Protein AF-A0A3C0W076-F1 (afdb_monomer_lite)

Structure (mmCIF, N/CA/C/O backbone):
data_AF-A0A3C0W076-F1
#
_entry.id   AF-A0A3C0W076-F1
#
loop_
_atom_site.group_PDB
_atom_site.id
_atom_site.type_symbol
_atom_site.label_atom_id
_atom_site.label_alt_id
_atom_site.label_comp_id
_atom_site.label_asym_id
_atom_site.label_entity_id
_atom_site.label_seq_id
_atom_site.pdbx_PDB_ins_code
_atom_site.Cartn_x
_atom_site.Cartn_y
_atom_site.Cartn_z
_atom_site.occupancy
_atom_site.B_iso_or_equiv
_atom_site.auth_seq_id
_atom_site.auth_comp_id
_atom_site.auth_asym_id
_atom_site.auth_atom_id
_atom_site.pdbx_PDB_model_num
ATOM 1 N N . LYS A 1 1 ? -11.506 7.302 -5.911 1.00 42.59 1 LYS A N 1
ATOM 2 C CA . LYS A 1 1 ? -10.883 6.249 -6.744 1.00 42.59 1 LYS A CA 1
ATOM 3 C C . LYS A 1 1 ? -9.960 5.429 -5.851 1.00 42.59 1 LYS A C 1
ATOM 5 O O . LYS A 1 1 ? -9.121 6.029 -5.190 1.00 42.59 1 LYS A O 1
ATOM 10 N N . ILE A 1 2 ? -10.190 4.119 -5.752 1.00 43.97 2 ILE A N 1
ATOM 11 C CA . ILE A 1 2 ? -9.275 3.181 -5.089 1.00 43.97 2 ILE A CA 1
ATOM 12 C C . ILE A 1 2 ? -8.287 2.743 -6.167 1.00 43.97 2 ILE A C 1
ATOM 14 O O . ILE A 1 2 ? -8.702 2.217 -7.197 1.00 43.97 2 ILE A O 1
ATOM 18 N N . HIS A 1 3 ? -7.014 3.062 -5.969 1.00 50.41 3 HIS A N 1
ATOM 19 C CA . HIS A 1 3 ? -5.935 2.705 -6.879 1.00 50.41 3 HIS A CA 1
ATOM 20 C C . HIS A 1 3 ? -5.176 1.548 -6.231 1.00 50.41 3 HIS A C 1
ATOM 22 O O . HIS A 1 3 ? -4.347 1.744 -5.346 1.00 50.41 3 HIS A O 1
ATOM 28 N N . TYR A 1 4 ? -5.559 0.330 -6.615 1.00 69.56 4 TYR A N 1
ATOM 29 C CA . TYR A 1 4 ? -4.767 -0.865 -6.347 1.00 69.56 4 TYR A CA 1
ATOM 30 C C . TYR A 1 4 ? -3.362 -0.688 -6.951 1.00 69.56 4 TYR A C 1
ATOM 32 O O . TYR A 1 4 ? -3.256 -0.132 -8.042 1.00 69.56 4 TYR A O 1
ATOM 40 N N . LEU A 1 5 ? -2.338 -1.106 -6.192 1.00 66.81 5 LEU A N 1
ATOM 41 C CA . LEU A 1 5 ? -0.901 -0.836 -6.367 1.00 66.81 5 LEU A CA 1
ATOM 42 C C . LEU A 1 5 ? -0.583 0.564 -6.932 1.00 66.81 5 LEU A C 1
ATOM 44 O O . LEU A 1 5 ? -0.568 0.783 -8.138 1.00 66.81 5 LEU A O 1
ATOM 48 N N . GLU A 1 6 ? -0.313 1.521 -6.046 1.00 75.12 6 GLU A N 1
ATOM 49 C CA . GLU A 1 6 ? -0.122 2.928 -6.423 1.00 75.12 6 GLU A CA 1
ATOM 50 C C . GLU A 1 6 ? 1.291 3.225 -6.939 1.00 75.12 6 GLU A C 1
ATOM 52 O O . GLU A 1 6 ? 1.461 4.132 -7.754 1.00 75.12 6 GLU A O 1
ATOM 57 N N . ALA A 1 7 ? 2.308 2.492 -6.477 1.00 90.50 7 ALA A N 1
ATOM 58 C CA . ALA A 1 7 ? 3.693 2.815 -6.797 1.00 90.50 7 ALA A CA 1
ATOM 59 C C . ALA A 1 7 ? 4.622 1.599 -6.794 1.00 90.50 7 ALA A C 1
ATOM 61 O O . ALA A 1 7 ? 4.492 0.708 -5.957 1.00 90.50 7 ALA A O 1
ATOM 62 N N . TYR A 1 8 ? 5.609 1.641 -7.689 1.00 95.06 8 TYR A N 1
ATOM 63 C CA . TYR A 1 8 ? 6.866 0.905 -7.583 1.00 95.06 8 TYR A CA 1
ATOM 64 C C . TYR A 1 8 ? 7.919 1.864 -7.041 1.00 95.06 8 TYR A C 1
ATOM 66 O O . TYR A 1 8 ? 7.970 3.018 -7.470 1.00 95.06 8 TYR A O 1
ATOM 74 N N . CYS A 1 9 ? 8.744 1.407 -6.111 1.00 96.25 9 CYS A N 1
ATOM 75 C CA . CYS A 1 9 ? 9.583 2.271 -5.300 1.00 96.25 9 CYS A CA 1
ATOM 76 C C . CYS A 1 9 ? 11.039 1.809 -5.294 1.00 96.25 9 CYS A C 1
ATOM 78 O O . CYS A 1 9 ? 11.325 0.612 -5.261 1.00 96.25 9 CYS A O 1
ATOM 80 N N . ARG A 1 10 ? 11.963 2.769 -5.286 1.00 96.69 10 ARG A N 1
ATOM 81 C CA . ARG A 1 10 ? 13.405 2.536 -5.191 1.00 96.69 10 ARG A CA 1
ATOM 82 C C . ARG A 1 10 ? 13.835 2.175 -3.772 1.00 96.69 10 ARG A C 1
ATOM 84 O O . ARG A 1 10 ? 13.125 2.426 -2.794 1.00 96.69 10 ARG A O 1
ATOM 91 N N . ALA A 1 11 ? 15.037 1.627 -3.654 1.00 96.38 11 ALA A N 1
ATOM 92 C CA . ALA A 1 11 ? 15.708 1.503 -2.366 1.00 96.38 11 ALA A CA 1
ATOM 93 C C . ALA A 1 11 ? 16.067 2.885 -1.774 1.00 96.38 11 ALA A C 1
ATOM 95 O O . ALA A 1 11 ? 16.103 3.902 -2.478 1.00 96.38 11 ALA A O 1
ATOM 96 N N . ASN A 1 12 ? 16.358 2.902 -0.476 1.00 96.12 12 ASN A N 1
ATOM 97 C CA . ASN A 1 12 ? 16.659 4.064 0.353 1.00 96.12 12 ASN A CA 1
ATOM 98 C C . ASN A 1 12 ? 15.571 5.143 0.286 1.00 96.12 12 ASN A C 1
ATOM 100 O O . ASN A 1 12 ? 15.860 6.334 0.243 1.00 96.12 12 ASN A O 1
ATOM 104 N N . SER A 1 13 ? 14.306 4.727 0.255 1.00 96.12 13 SER A N 1
ATOM 105 C CA . SER A 1 13 ? 13.171 5.627 0.058 1.00 96.12 13 SER A CA 1
ATOM 106 C C . SER A 1 13 ? 12.796 6.470 1.281 1.00 96.12 13 SER A C 1
ATOM 108 O O . SER A 1 13 ? 12.292 7.578 1.098 1.00 96.12 13 SER A O 1
ATOM 110 N N . GLN A 1 14 ? 13.081 6.014 2.504 1.00 96.38 14 GLN A N 1
ATOM 111 C CA . GLN A 1 14 ? 12.481 6.541 3.740 1.00 96.38 14 GLN A CA 1
ATOM 112 C C . GLN A 1 14 ? 12.739 8.030 4.023 1.00 96.38 14 GLN A C 1
ATOM 114 O O . GLN A 1 14 ? 11.946 8.700 4.684 1.00 96.38 14 GLN A O 1
ATOM 119 N N . THR A 1 15 ? 13.847 8.578 3.541 1.00 95.75 15 THR A N 1
ATOM 120 C CA . THR A 1 15 ? 14.218 9.988 3.761 1.00 95.75 15 THR A CA 1
ATOM 121 C C . THR A 1 15 ? 14.243 10.798 2.468 1.00 95.75 15 THR A C 1
ATOM 123 O O . THR A 1 15 ? 14.567 11.989 2.469 1.00 95.75 15 THR A O 1
ATOM 126 N N . THR A 1 16 ? 13.873 10.171 1.353 1.00 96.31 16 THR A N 1
ATOM 127 C CA . THR A 1 16 ? 13.985 10.754 0.016 1.00 96.31 16 THR A CA 1
ATOM 128 C C . THR A 1 16 ? 12.677 11.362 -0.462 1.00 96.31 16 THR A C 1
ATOM 130 O O . THR A 1 16 ? 11.607 11.168 0.114 1.00 96.31 16 THR A O 1
ATOM 133 N N . ASP A 1 17 ? 12.777 12.168 -1.514 1.00 97.19 17 ASP A N 1
ATOM 134 C CA . ASP A 1 17 ? 11.614 12.782 -2.130 1.00 97.19 17 ASP A CA 1
ATOM 135 C C . ASP A 1 17 ? 10.769 11.762 -2.888 1.00 97.19 17 ASP A C 1
ATOM 137 O O . ASP A 1 17 ? 11.285 11.044 -3.748 1.00 97.19 17 ASP A O 1
ATOM 141 N N . TRP A 1 18 ? 9.463 11.768 -2.609 1.00 93.75 18 TRP A N 1
ATOM 142 C CA . TRP A 1 18 ? 8.515 10.826 -3.186 1.00 93.75 18 TRP A CA 1
ATOM 143 C C . TRP A 1 18 ? 8.532 10.865 -4.715 1.00 93.75 18 TRP A C 1
ATOM 145 O O . TRP A 1 18 ? 8.672 9.834 -5.367 1.00 93.75 18 TRP A O 1
ATOM 155 N N . SER A 1 19 ? 8.434 12.064 -5.288 1.00 92.38 19 SER A N 1
ATOM 156 C CA . SER A 1 19 ? 8.276 12.249 -6.731 1.00 92.38 19 SER A CA 1
ATOM 157 C C . SER A 1 19 ? 9.608 12.314 -7.469 1.00 92.38 19 SER A C 1
ATOM 159 O O . SER A 1 19 ? 9.664 11.946 -8.639 1.00 92.38 19 SER A O 1
ATOM 161 N N . LYS A 1 20 ? 10.675 12.805 -6.823 1.00 94.38 20 LYS A N 1
ATOM 162 C CA . LYS A 1 20 ? 11.991 12.948 -7.469 1.00 94.38 20 LYS A CA 1
ATOM 163 C C . LYS A 1 20 ? 12.849 11.684 -7.387 1.00 94.38 20 LYS A C 1
ATOM 165 O O . LYS A 1 20 ? 13.663 11.481 -8.279 1.00 94.38 20 LYS A O 1
ATOM 170 N N . HIS A 1 21 ? 12.700 10.865 -6.340 1.00 94.62 21 HIS A N 1
ATOM 171 C CA . HIS A 1 21 ? 13.530 9.668 -6.128 1.00 94.62 21 HIS A CA 1
ATOM 172 C C . HIS A 1 21 ? 12.718 8.404 -5.861 1.00 94.62 21 HIS A C 1
ATOM 174 O O . HIS A 1 21 ? 12.952 7.399 -6.525 1.00 94.62 21 HIS A O 1
ATOM 180 N N . THR A 1 22 ? 11.789 8.417 -4.901 1.00 95.50 22 THR A N 1
ATOM 181 C CA . THR A 1 22 ? 11.154 7.185 -4.406 1.00 95.50 22 THR A CA 1
ATOM 182 C C . THR A 1 22 ? 10.449 6.418 -5.515 1.00 95.50 22 THR A C 1
ATOM 184 O O . THR A 1 22 ? 10.729 5.238 -5.688 1.00 95.50 22 THR A O 1
ATOM 187 N N . VAL A 1 23 ? 9.564 7.056 -6.285 1.00 95.25 23 VAL A N 1
ATOM 188 C CA . VAL A 1 23 ? 8.722 6.328 -7.244 1.00 95.25 23 VAL A CA 1
ATOM 189 C C . VAL A 1 23 ? 9.399 6.098 -8.593 1.00 95.25 23 VAL A C 1
ATOM 191 O O . VAL A 1 23 ? 10.017 6.988 -9.184 1.00 95.25 23 VAL A O 1
ATOM 194 N N . VAL A 1 24 ? 9.225 4.893 -9.125 1.00 95.31 24 VAL A N 1
ATOM 195 C CA . VAL A 1 24 ? 9.508 4.547 -10.516 1.00 95.31 24 VAL A CA 1
ATOM 196 C C . VAL A 1 24 ? 8.204 4.675 -11.303 1.00 95.31 24 VAL A C 1
ATOM 198 O O . VAL A 1 24 ? 7.153 4.171 -10.894 1.00 95.31 24 VAL A O 1
ATOM 201 N N . GLY A 1 25 ? 8.257 5.385 -12.432 1.00 94.25 25 GLY A N 1
ATOM 202 C CA . GLY A 1 25 ? 7.103 5.518 -13.318 1.00 94.25 25 GLY A CA 1
ATOM 203 C C . GLY A 1 25 ? 6.624 4.155 -13.817 1.00 94.25 25 GLY A C 1
ATOM 204 O O . GLY A 1 25 ? 7.401 3.206 -13.893 1.00 94.25 25 GLY A O 1
ATOM 205 N N . HIS A 1 26 ? 5.341 4.046 -14.141 1.00 94.88 26 HIS A N 1
ATOM 206 C CA . HIS A 1 26 ? 4.773 2.830 -14.708 1.00 94.88 26 HIS A CA 1
ATOM 207 C C . HIS A 1 26 ? 3.499 3.138 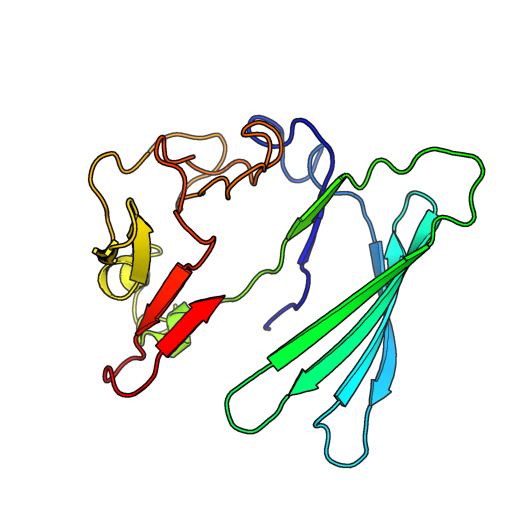-15.499 1.00 94.88 26 HIS A C 1
ATOM 209 O O . HIS A 1 26 ? 2.894 4.203 -15.351 1.00 94.88 26 HIS A O 1
ATOM 215 N N . LYS A 1 27 ? 3.089 2.201 -16.353 1.00 94.75 27 LYS A N 1
ATOM 216 C CA . LYS A 1 27 ? 1.828 2.252 -17.096 1.00 94.75 27 LYS A CA 1
ATOM 217 C C . LYS A 1 27 ? 1.094 0.930 -16.948 1.00 94.75 27 LYS A C 1
ATOM 219 O O . LYS A 1 27 ? 1.594 -0.104 -17.382 1.00 94.75 27 LYS A O 1
ATOM 224 N N . THR A 1 28 ? -0.114 0.991 -16.400 1.00 93.50 28 THR A N 1
ATOM 225 C CA . THR A 1 28 ? -0.990 -0.172 -16.219 1.00 93.50 28 THR A CA 1
ATOM 226 C C . THR A 1 28 ? -2.125 -0.138 -17.231 1.00 93.50 28 THR A C 1
ATOM 228 O O . THR A 1 28 ? -2.758 0.900 -17.428 1.00 93.50 28 THR A O 1
ATOM 231 N N . ARG A 1 29 ? -2.420 -1.284 -17.848 1.00 94.69 29 ARG A N 1
ATOM 232 C CA . ARG A 1 29 ? -3.595 -1.482 -18.705 1.00 94.69 29 ARG A CA 1
ATOM 233 C C . ARG A 1 29 ? -4.421 -2.671 -18.227 1.00 94.69 29 ARG A C 1
ATOM 235 O O . ARG A 1 29 ? -3.877 -3.660 -17.740 1.00 94.69 29 ARG A O 1
ATOM 242 N N . LEU A 1 30 ? -5.734 -2.584 -18.415 1.00 95.62 30 LEU A N 1
ATOM 243 C CA . LEU A 1 30 ? -6.629 -3.726 -18.258 1.00 95.62 30 LEU A CA 1
ATOM 244 C C . LEU A 1 30 ? -6.365 -4.724 -19.394 1.00 95.62 30 LEU A C 1
ATOM 246 O O . LEU A 1 30 ? -6.334 -4.337 -20.561 1.00 95.62 30 LEU A O 1
ATOM 250 N N . VAL A 1 31 ? -6.156 -5.993 -19.048 1.00 97.88 31 VAL A N 1
ATOM 251 C CA . VAL A 1 31 ? -6.040 -7.103 -20.007 1.00 97.88 31 VAL A CA 1
ATOM 252 C C . VAL A 1 31 ? -7.406 -7.739 -20.205 1.00 97.88 31 VAL A C 1
ATOM 254 O O . VAL A 1 31 ? -7.878 -7.865 -21.329 1.00 97.88 31 VAL A O 1
ATOM 257 N N . SER A 1 32 ? -8.059 -8.112 -19.106 1.00 98.00 32 SER A N 1
ATOM 258 C CA . SER A 1 32 ? -9.388 -8.712 -19.136 1.00 98.00 32 SER A CA 1
ATOM 259 C C . SER A 1 32 ? -10.121 -8.500 -17.820 1.00 98.00 32 SER A C 1
ATOM 261 O O . SER A 1 32 ? -9.508 -8.343 -16.762 1.00 98.00 32 SER A O 1
ATOM 263 N N . ARG A 1 33 ? -11.445 -8.585 -17.888 1.00 97.62 33 ARG A N 1
ATOM 264 C CA . ARG A 1 33 ? -12.345 -8.659 -16.741 1.00 97.62 33 ARG A CA 1
ATOM 265 C C . AR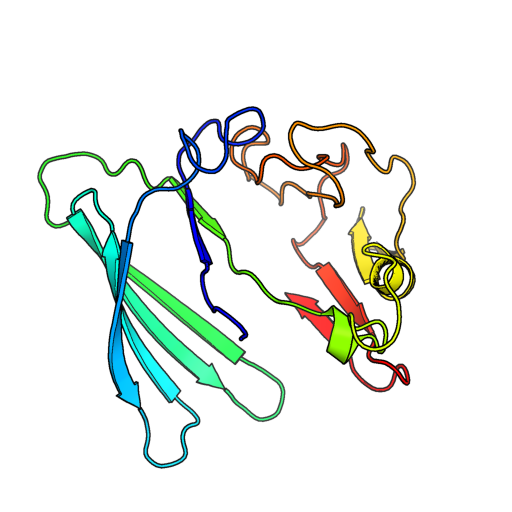G A 1 33 ? -13.275 -9.854 -16.947 1.00 97.62 33 ARG A C 1
ATOM 267 O O . ARG A 1 33 ? -13.755 -10.070 -18.055 1.00 97.62 33 ARG A O 1
ATOM 274 N N . SER A 1 34 ? -13.486 -10.627 -15.891 1.00 97.50 34 SER A N 1
ATOM 275 C CA . SER A 1 34 ? -14.486 -11.706 -15.847 1.00 97.50 34 SER A CA 1
ATOM 276 C C . SER A 1 34 ? -15.910 -11.161 -16.021 1.00 97.50 34 SER A C 1
ATOM 278 O O . SER A 1 34 ? -16.181 -10.009 -15.685 1.00 97.50 34 SER A O 1
ATOM 280 N N . ALA A 1 35 ? -16.828 -11.972 -16.553 1.00 97.31 35 ALA A N 1
ATOM 281 C CA . ALA A 1 35 ? -18.192 -11.528 -16.857 1.00 97.31 35 ALA A CA 1
ATOM 282 C C . ALA A 1 35 ? -18.978 -11.083 -15.607 1.00 97.31 35 ALA A C 1
ATOM 284 O O . ALA A 1 35 ? -19.704 -10.094 -15.654 1.00 97.31 35 ALA A O 1
ATOM 285 N N . ASP A 1 36 ? -18.785 -11.776 -14.485 1.00 96.19 36 ASP A N 1
ATOM 286 C CA . ASP A 1 36 ? -19.340 -11.436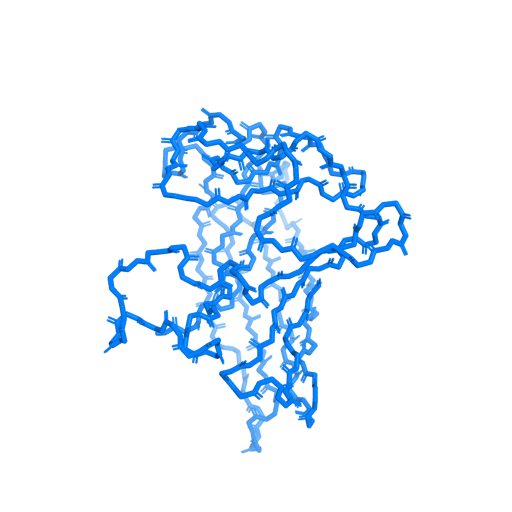 -13.167 1.00 96.19 36 ASP A CA 1
ATOM 287 C C . ASP A 1 36 ? -18.583 -10.280 -12.479 1.00 96.19 36 ASP A C 1
ATOM 289 O O . ASP A 1 36 ? -19.060 -9.690 -11.514 1.00 96.19 36 ASP A O 1
ATOM 293 N N . GLY A 1 37 ? -17.406 -9.916 -12.996 1.00 93.69 37 GLY A N 1
ATOM 294 C CA . GLY A 1 37 ? -16.544 -8.875 -12.459 1.00 93.69 37 GLY A CA 1
ATOM 295 C C . GLY A 1 37 ? -15.764 -9.264 -11.206 1.00 93.69 37 GLY A C 1
ATOM 296 O O . GLY A 1 37 ? -15.134 -8.374 -10.637 1.00 93.69 37 GLY A O 1
ATOM 297 N N . SER A 1 38 ? -15.767 -10.538 -10.805 1.00 96.00 38 SER A N 1
ATOM 298 C CA . SER A 1 38 ? -15.038 -11.028 -9.624 1.00 96.00 38 SER A CA 1
ATOM 299 C C . SER A 1 38 ? -13.520 -10.993 -9.818 1.00 96.00 38 SER A C 1
ATOM 301 O O . SER A 1 38 ? -12.768 -10.804 -8.870 1.00 96.00 38 SER A O 1
ATOM 303 N N . GLN A 1 39 ? -13.055 -11.109 -11.061 1.00 97.56 39 GLN A N 1
ATOM 304 C CA . GLN A 1 39 ? -11.639 -11.100 -11.424 1.00 97.56 39 GLN A CA 1
ATOM 305 C C . GLN A 1 39 ? -11.259 -9.999 -12.422 1.00 97.56 39 GLN A C 1
ATOM 307 O O . GLN A 1 39 ? -11.925 -9.816 -13.452 1.00 97.56 39 GLN A O 1
ATOM 312 N N . LEU A 1 40 ? -10.115 -9.354 -12.163 1.00 95.75 40 LEU A N 1
ATOM 313 C CA . LEU A 1 40 ? -9.402 -8.458 -13.075 1.00 95.75 40 LEU A CA 1
ATOM 314 C C . LEU A 1 40 ? -8.004 -9.002 -13.384 1.00 95.75 40 LEU A C 1
ATOM 316 O O . LEU A 1 40 ? -7.281 -9.423 -12.483 1.00 95.75 40 LEU A O 1
ATOM 320 N N . LYS A 1 41 ? -7.605 -8.920 -14.657 1.00 97.31 41 LYS A N 1
ATOM 321 C CA . LYS A 1 41 ? -6.216 -9.118 -15.085 1.00 97.31 41 LYS A CA 1
ATOM 322 C C . LYS A 1 41 ? -5.651 -7.805 -15.595 1.00 97.31 41 LYS A C 1
ATOM 324 O O . LYS A 1 41 ? -6.240 -7.200 -16.494 1.00 97.31 41 LYS A O 1
ATOM 329 N N . LEU A 1 42 ? -4.533 -7.363 -15.031 1.00 95.62 42 LEU A N 1
ATOM 330 C CA . LEU A 1 42 ? -3.853 -6.131 -15.427 1.00 95.62 42 LEU A CA 1
ATOM 331 C C . LEU A 1 42 ? -2.429 -6.449 -15.863 1.00 95.62 42 LEU A C 1
ATOM 333 O O . LEU A 1 42 ? -1.769 -7.263 -15.232 1.00 95.62 42 LEU A O 1
ATOM 337 N N . HIS A 1 43 ? -1.950 -5.733 -16.873 1.00 96.81 43 HIS A N 1
ATOM 338 C CA . HIS A 1 43 ? -0.552 -5.762 -17.283 1.00 96.81 43 HIS A CA 1
ATOM 339 C C . HIS A 1 43 ? 0.053 -4.385 -17.043 1.00 96.81 43 HIS A C 1
ATOM 341 O O . HIS A 1 43 ? -0.482 -3.370 -17.508 1.00 96.81 43 HIS A O 1
ATOM 347 N N . CYS A 1 44 ? 1.167 -4.354 -16.328 1.00 95.88 44 CYS A N 1
ATOM 348 C CA . CYS A 1 44 ? 1.888 -3.148 -15.976 1.00 95.88 44 CYS A CA 1
ATOM 349 C C . CYS A 1 44 ? 3.300 -3.172 -16.560 1.00 95.88 44 CYS A C 1
ATOM 351 O O . CYS A 1 44 ? 3.984 -4.189 -16.508 1.00 95.88 44 CYS A O 1
ATOM 353 N N . VAL A 1 45 ? 3.734 -2.041 -17.113 1.00 96.75 45 VAL A N 1
ATOM 354 C CA . VAL A 1 45 ? 5.113 -1.823 -17.560 1.00 96.75 45 VAL A CA 1
ATOM 355 C C . VAL A 1 45 ? 5.724 -0.733 -16.694 1.00 96.75 45 VAL A C 1
ATOM 357 O O . VAL A 1 45 ? 5.265 0.412 -16.729 1.00 96.75 45 VAL A O 1
ATOM 360 N N . VAL A 1 46 ? 6.743 -1.086 -15.920 1.00 96.44 46 VAL A N 1
ATOM 361 C CA . VAL A 1 46 ? 7.563 -0.158 -15.140 1.00 96.44 46 VAL A CA 1
ATOM 362 C C . VAL A 1 46 ? 8.524 0.557 -16.092 1.00 96.44 46 VAL A C 1
ATOM 364 O O . VAL A 1 46 ? 8.995 -0.020 -17.070 1.00 96.44 46 VAL A O 1
ATOM 367 N N . SER A 1 47 ? 8.811 1.833 -15.839 1.00 96.25 47 SER A N 1
ATOM 368 C CA . SER A 1 47 ? 9.636 2.677 -16.714 1.00 96.25 47 SER A CA 1
ATOM 369 C C . SER A 1 47 ? 11.067 2.164 -16.907 1.00 96.25 47 SER A C 1
ATOM 371 O O . SER A 1 47 ? 11.726 2.585 -17.853 1.00 96.25 47 SER A O 1
ATOM 373 N N . ASP A 1 48 ? 11.552 1.279 -16.035 1.00 94.88 48 ASP A N 1
ATOM 374 C CA . ASP A 1 48 ? 12.858 0.625 -16.167 1.00 94.88 48 ASP A CA 1
ATOM 375 C C . ASP A 1 48 ? 12.822 -0.669 -17.005 1.00 94.88 48 ASP A C 1
ATOM 377 O O . ASP A 1 48 ? 13.859 -1.292 -17.224 1.00 94.88 48 ASP A O 1
ATOM 381 N N . GLY A 1 49 ? 11.646 -1.042 -17.519 1.00 96.56 49 GLY A N 1
ATOM 382 C CA . GLY A 1 49 ? 11.436 -2.167 -18.425 1.00 96.56 49 GLY A CA 1
ATOM 383 C C . GLY A 1 49 ? 10.876 -3.426 -17.766 1.00 96.56 49 GLY A C 1
ATOM 384 O O . GLY A 1 49 ? 10.530 -4.360 -18.489 1.00 96.56 49 GLY A O 1
ATOM 385 N N . VAL A 1 50 ? 10.737 -3.469 -16.435 1.00 97.62 50 VAL A N 1
ATOM 386 C CA . VAL A 1 50 ? 10.055 -4.586 -15.766 1.00 97.62 50 VAL A CA 1
ATOM 387 C C . VAL A 1 50 ? 8.589 -4.638 -16.185 1.00 97.62 50 VAL A C 1
ATOM 389 O O . VAL A 1 50 ? 7.889 -3.627 -16.226 1.00 97.62 50 VAL A O 1
ATOM 392 N N . THR A 1 51 ? 8.114 -5.844 -16.465 1.00 97.56 51 THR A N 1
ATOM 393 C CA . THR A 1 51 ? 6.699 -6.136 -16.709 1.00 97.56 51 THR A CA 1
ATOM 394 C C . THR A 1 51 ? 6.106 -6.821 -15.488 1.00 97.56 51 THR A C 1
ATOM 396 O O . THR A 1 51 ? 6.770 -7.644 -14.859 1.00 97.56 51 THR A O 1
ATOM 399 N N . VAL A 1 52 ? 4.875 -6.470 -15.127 1.00 97.00 52 VAL A N 1
ATOM 400 C CA . VAL A 1 52 ? 4.170 -7.057 -13.986 1.00 97.00 52 VAL A CA 1
ATOM 401 C C . VAL A 1 52 ? 2.759 -7.433 -14.404 1.00 97.00 52 VAL A C 1
ATOM 403 O O . VAL A 1 52 ? 1.972 -6.585 -14.827 1.00 97.00 52 VAL A O 1
ATOM 406 N N . GLU A 1 53 ? 2.444 -8.714 -14.278 1.00 97.38 53 GLU A N 1
ATOM 407 C CA . GLU A 1 53 ? 1.091 -9.233 -14.440 1.00 97.38 53 GLU A CA 1
ATOM 408 C C . GLU A 1 53 ? 0.397 -9.250 -13.081 1.00 97.38 53 GLU A C 1
ATOM 410 O O . GLU A 1 53 ? 0.966 -9.711 -12.089 1.00 97.38 53 GLU A O 1
ATOM 415 N N . HIS A 1 54 ? -0.839 -8.763 -13.041 1.00 95.62 54 HIS A N 1
ATOM 416 C CA . HIS A 1 54 ? -1.682 -8.752 -11.853 1.00 95.62 54 HIS A CA 1
ATOM 417 C C . HIS A 1 54 ? -2.922 -9.601 -12.103 1.00 95.62 54 HIS A C 1
ATOM 419 O O . HIS A 1 54 ? -3.639 -9.375 -13.081 1.00 95.62 54 HIS A O 1
ATOM 425 N N . VAL A 1 55 ? -3.226 -10.505 -11.179 1.00 96.69 55 VAL A N 1
ATOM 426 C CA . VAL A 1 55 ? -4.525 -11.170 -11.078 1.00 96.69 55 VAL A CA 1
ATOM 427 C C . VAL A 1 55 ? -5.148 -10.75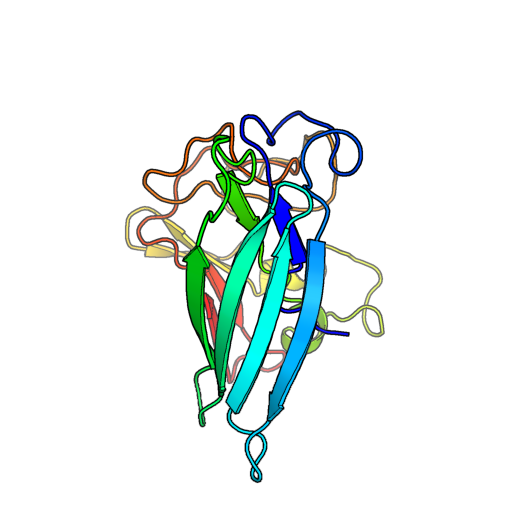6 -9.756 1.00 96.69 55 VAL A C 1
ATOM 429 O O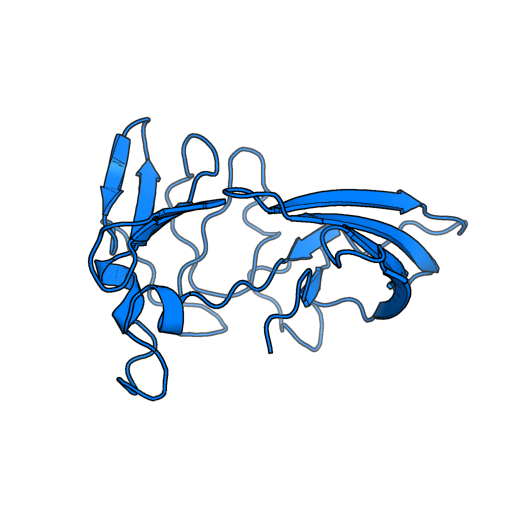 . VAL A 1 55 ? -4.624 -11.070 -8.690 1.00 96.69 55 VAL A O 1
ATOM 432 N N . ILE A 1 56 ? -6.251 -10.021 -9.845 1.00 94.75 56 ILE A N 1
ATOM 433 C CA . ILE A 1 56 ? -7.017 -9.538 -8.698 1.00 94.75 56 ILE A CA 1
ATOM 434 C C . ILE A 1 56 ? -8.313 -10.325 -8.664 1.00 94.75 56 ILE A C 1
ATOM 436 O O . ILE A 1 56 ? -9.058 -10.267 -9.644 1.00 94.75 56 ILE A O 1
ATOM 440 N N . THR A 1 57 ? -8.588 -11.025 -7.571 1.00 96.50 57 THR A N 1
ATOM 441 C CA . THR A 1 57 ? -9.821 -11.805 -7.412 1.00 96.50 57 THR A CA 1
ATOM 442 C C . THR A 1 57 ? -10.532 -11.369 -6.143 1.00 96.50 57 THR A C 1
ATOM 444 O O . THR A 1 57 ? -9.967 -11.454 -5.063 1.00 96.50 57 THR A O 1
ATOM 447 N N . ALA A 1 58 ? -11.765 -10.896 -6.274 1.00 95.25 58 ALA A N 1
ATOM 448 C CA . ALA A 1 58 ? -12.647 -10.607 -5.158 1.00 95.25 58 ALA A CA 1
ATOM 449 C C . ALA A 1 58 ? -13.574 -11.801 -4.911 1.00 95.25 58 ALA A C 1
ATOM 451 O O . ALA A 1 58 ? -14.188 -12.326 -5.844 1.00 95.25 58 ALA A O 1
ATOM 452 N N . THR A 1 59 ? -13.683 -12.205 -3.651 1.00 93.81 59 THR A N 1
ATOM 453 C CA . THR A 1 59 ? -14.659 -13.184 -3.167 1.00 93.81 59 THR A CA 1
ATOM 454 C C . THR A 1 59 ? -15.658 -12.479 -2.242 1.00 93.81 59 THR A C 1
ATOM 456 O O . THR A 1 59 ? -15.821 -11.260 -2.304 1.00 93.81 59 THR A O 1
ATOM 459 N N . HIS A 1 60 ? -16.381 -13.236 -1.416 1.00 91.69 60 HIS A N 1
ATOM 460 C CA . HIS A 1 60 ? -17.345 -12.681 -0.470 1.00 91.69 60 HIS A CA 1
ATOM 461 C C . HIS A 1 60 ? -16.681 -11.805 0.613 1.00 91.69 60 HIS A C 1
ATOM 463 O O . HIS A 1 60 ? -17.222 -10.761 0.969 1.00 91.69 60 HIS A O 1
ATOM 469 N N . ASP A 1 61 ? -15.522 -12.217 1.128 1.00 92.44 61 ASP A N 1
ATOM 470 C CA . ASP A 1 61 ? -14.852 -11.630 2.296 1.00 92.44 61 ASP A CA 1
ATOM 471 C C . ASP A 1 61 ? -13.359 -11.325 2.082 1.00 92.44 61 ASP A C 1
ATOM 473 O O . ASP A 1 61 ? -12.702 -10.808 2.984 1.00 92.44 61 ASP A O 1
ATOM 477 N N . GLU A 1 62 ? -12.829 -11.573 0.883 1.00 92.50 62 GLU A N 1
ATOM 478 C CA . GLU A 1 62 ? -11.416 -11.381 0.557 1.00 92.50 62 GLU A CA 1
ATOM 479 C C . GLU A 1 62 ? -11.235 -10.686 -0.800 1.00 92.50 62 GLU A C 1
ATOM 481 O O . GLU A 1 62 ? -12.053 -10.804 -1.717 1.00 92.50 62 GLU A O 1
ATOM 486 N N . VAL A 1 63 ? -10.113 -9.979 -0.942 1.00 91.88 63 VAL A N 1
ATOM 487 C CA . VAL A 1 63 ? -9.550 -9.641 -2.250 1.00 91.88 63 VAL A CA 1
ATOM 488 C C . VAL A 1 63 ? -8.124 -10.182 -2.325 1.00 91.88 63 VAL A C 1
ATOM 490 O O . VAL A 1 63 ? -7.231 -9.670 -1.653 1.00 91.88 63 VAL A O 1
ATOM 493 N N . ASP A 1 64 ? -7.921 -11.193 -3.167 1.00 93.44 64 ASP A N 1
ATOM 494 C CA . ASP A 1 64 ? -6.620 -11.798 -3.450 1.00 93.44 64 ASP A CA 1
ATOM 495 C C . ASP A 1 64 ? -5.891 -11.005 -4.538 1.00 93.44 64 ASP A C 1
ATOM 497 O O . ASP A 1 64 ? -6.466 -10.616 -5.563 1.00 93.44 64 ASP A O 1
ATOM 501 N N . PHE A 1 65 ? -4.595 -10.798 -4.327 1.00 92.19 65 PHE A N 1
ATOM 502 C CA . PHE A 1 65 ? -3.726 -10.037 -5.209 1.00 92.19 65 PHE A CA 1
ATOM 503 C C . PHE A 1 65 ? -2.494 -10.862 -5.562 1.00 92.19 65 PHE A C 1
ATOM 505 O O . PHE A 1 65 ? -1.529 -10.923 -4.801 1.00 92.19 65 PHE A O 1
ATOM 512 N N . ARG A 1 66 ? -2.480 -11.437 -6.765 1.00 94.75 66 ARG A N 1
ATOM 513 C CA . ARG A 1 66 ? -1.328 -12.188 -7.276 1.00 94.75 66 ARG A CA 1
ATOM 514 C C . ARG A 1 66 ? -0.568 -11.360 -8.287 1.00 94.75 66 ARG A C 1
ATOM 516 O O . ARG A 1 66 ? -1.139 -10.920 -9.284 1.00 94.75 66 ARG A O 1
ATOM 523 N N . LEU A 1 67 ? 0.721 -11.167 -8.029 1.00 93.50 67 LEU A N 1
ATOM 524 C CA . LEU A 1 67 ? 1.616 -10.431 -8.908 1.00 93.50 67 LEU A CA 1
ATOM 525 C C . LEU A 1 67 ? 2.721 -11.347 -9.418 1.00 93.50 67 LEU A C 1
ATOM 527 O O . LEU A 1 67 ? 3.298 -12.126 -8.664 1.00 93.50 67 LEU A O 1
ATOM 531 N N . THR A 1 68 ? 3.042 -11.231 -10.700 1.00 96.62 68 THR A N 1
ATOM 532 C CA . THR A 1 68 ? 4.218 -11.868 -11.299 1.00 96.62 68 THR A CA 1
ATOM 533 C C . THR A 1 68 ? 5.030 -10.803 -12.009 1.00 96.62 68 THR A C 1
ATOM 535 O O . THR A 1 68 ? 4.585 -10.250 -13.011 1.00 96.62 68 THR A O 1
ATOM 538 N N . ALA A 1 69 ? 6.209 -10.501 -11.468 1.00 95.75 69 ALA A N 1
ATOM 539 C CA . ALA A 1 69 ? 7.145 -9.560 -12.065 1.00 95.75 69 ALA A CA 1
ATOM 540 C C . ALA A 1 69 ? 8.175 -10.306 -12.921 1.00 95.75 69 ALA A C 1
ATOM 542 O O . ALA A 1 69 ? 8.768 -11.292 -12.483 1.00 95.75 69 ALA A O 1
ATOM 543 N N . HIS A 1 70 ? 8.414 -9.806 -14.127 1.00 97.75 70 HIS A N 1
ATOM 544 C CA . HIS A 1 70 ? 9.430 -10.303 -15.039 1.00 97.75 70 HIS A CA 1
ATOM 545 C C . HIS A 1 70 ? 10.284 -9.138 -15.537 1.00 97.75 70 HIS A C 1
ATOM 547 O O . HIS A 1 70 ? 9.756 -8.139 -16.029 1.00 97.75 70 HIS A O 1
ATOM 553 N N . ASN A 1 71 ? 11.606 -9.273 -15.417 1.00 97.75 71 ASN A N 1
ATOM 554 C CA . ASN A 1 71 ? 12.567 -8.330 -15.976 1.00 97.75 71 ASN A CA 1
ATOM 555 C C . ASN A 1 71 ? 13.130 -8.896 -17.293 1.00 97.75 71 ASN A C 1
ATOM 557 O O . ASN A 1 71 ? 14.046 -9.716 -17.240 1.00 97.75 71 ASN A O 1
ATOM 561 N N . PRO A 1 72 ? 12.609 -8.477 -18.461 1.00 97.38 72 PRO A N 1
ATOM 562 C CA . PRO A 1 72 ? 13.104 -8.931 -19.760 1.00 97.38 72 PRO A CA 1
ATOM 563 C C . PRO A 1 72 ? 14.385 -8.205 -20.201 1.00 97.38 72 PRO A C 1
ATOM 565 O O . PRO A 1 72 ? 14.906 -8.467 -21.284 1.00 97.38 72 PRO A O 1
ATOM 568 N N . THR A 1 73 ? 14.869 -7.238 -19.419 1.00 96.50 73 THR A N 1
ATOM 569 C CA . THR A 1 73 ? 16.023 -6.413 -19.784 1.00 96.50 73 THR A CA 1
ATOM 570 C C . THR A 1 73 ? 17.336 -7.041 -19.312 1.00 96.50 73 THR A C 1
ATOM 572 O O . THR A 1 73 ? 17.362 -7.933 -18.468 1.00 96.50 73 THR A O 1
ATOM 575 N N . ASN A 1 74 ? 18.460 -6.525 -19.811 1.00 96.75 74 ASN A N 1
ATOM 576 C CA . ASN A 1 74 ? 19.798 -6.872 -19.325 1.00 96.75 74 ASN A CA 1
ATOM 577 C C . ASN A 1 74 ? 20.284 -5.964 -18.177 1.00 96.75 74 ASN A C 1
ATOM 579 O O . ASN A 1 74 ? 21.466 -5.987 -17.833 1.00 96.75 74 ASN A O 1
ATOM 583 N N . LYS A 1 75 ? 19.402 -5.137 -17.605 1.00 96.06 75 LYS A N 1
ATOM 584 C CA . LYS A 1 75 ? 19.721 -4.212 -16.515 1.00 96.06 75 LYS A CA 1
ATOM 585 C C . LYS A 1 75 ? 18.993 -4.634 -15.252 1.00 96.06 75 LYS A C 1
ATOM 587 O O . LYS A 1 75 ? 17.857 -5.098 -15.288 1.00 96.06 75 LYS A O 1
ATOM 592 N N . ARG A 1 76 ? 19.644 -4.442 -14.107 1.00 96.12 76 ARG A N 1
ATOM 593 C CA . ARG A 1 76 ? 18.977 -4.595 -12.815 1.00 96.12 76 ARG A CA 1
ATOM 594 C C . ARG A 1 76 ? 17.885 -3.528 -12.692 1.00 96.12 76 ARG A C 1
ATOM 596 O O . ARG A 1 76 ? 18.153 -2.356 -12.936 1.00 96.12 76 ARG A O 1
ATOM 603 N N . SER A 1 77 ? 16.688 -3.951 -12.298 1.00 96.56 77 SER A N 1
ATOM 604 C CA . SER A 1 77 ? 15.581 -3.044 -11.997 1.00 96.56 77 SER A CA 1
ATOM 605 C C . SER A 1 77 ? 15.862 -2.227 -10.738 1.00 96.56 77 SER A C 1
ATOM 607 O O . SER A 1 77 ? 16.446 -2.732 -9.774 1.00 96.56 77 SER A O 1
ATOM 609 N N . GLU A 1 78 ? 15.424 -0.971 -10.748 1.00 95.31 78 GLU A N 1
ATOM 610 C CA . GLU A 1 78 ? 15.471 -0.096 -9.574 1.00 95.31 78 GLU A CA 1
ATOM 611 C C . GLU A 1 78 ? 14.204 -0.209 -8.718 1.00 95.31 78 GLU A C 1
ATOM 613 O O . GLU A 1 78 ? 14.199 0.266 -7.583 1.00 95.31 78 GLU A O 1
ATOM 618 N N . ALA A 1 79 ? 13.141 -0.842 -9.229 1.00 95.06 79 ALA A N 1
ATOM 619 C CA . ALA A 1 79 ? 11.944 -1.144 -8.457 1.00 95.06 79 ALA A CA 1
ATOM 620 C C . ALA A 1 79 ? 12.269 -2.211 -7.400 1.00 95.06 79 ALA A C 1
ATOM 622 O O . ALA A 1 79 ? 12.416 -3.396 -7.695 1.00 95.06 79 ALA A O 1
ATOM 623 N N . HIS A 1 80 ? 12.411 -1.766 -6.155 1.00 93.88 80 HIS A N 1
ATOM 624 C CA . HIS A 1 80 ? 12.836 -2.587 -5.027 1.00 93.88 80 HIS A CA 1
ATOM 625 C C . HIS A 1 80 ? 11.665 -3.072 -4.168 1.00 93.88 80 HIS A C 1
ATOM 627 O O . HIS A 1 80 ? 11.699 -4.175 -3.633 1.00 93.88 80 HIS A O 1
ATOM 633 N N . TRP A 1 81 ? 10.614 -2.264 -4.062 1.00 92.88 81 TRP A N 1
ATOM 634 C CA . TRP A 1 81 ? 9.371 -2.606 -3.374 1.00 92.88 81 TRP A CA 1
ATOM 635 C C . TRP A 1 81 ? 8.196 -1.911 -4.062 1.00 92.88 81 TRP A C 1
ATOM 637 O O . TRP A 1 81 ? 8.385 -1.080 -4.951 1.00 92.88 81 TRP A O 1
ATOM 647 N N . ALA A 1 82 ? 6.972 -2.257 -3.680 1.00 91.19 82 ALA A N 1
ATOM 648 C CA . ALA A 1 82 ? 5.777 -1.627 -4.219 1.00 91.19 82 ALA A CA 1
ATOM 649 C C . ALA A 1 82 ? 4.774 -1.324 -3.106 1.00 91.19 82 ALA A C 1
ATOM 651 O O . ALA A 1 82 ? 4.723 -2.025 -2.095 1.00 91.19 82 ALA A O 1
ATOM 652 N N . GLN A 1 83 ? 3.980 -0.273 -3.295 1.00 87.62 83 GLN A N 1
ATOM 653 C CA . GLN A 1 83 ? 3.015 0.189 -2.305 1.00 87.62 83 GLN A CA 1
ATOM 654 C C . GLN A 1 83 ? 1.575 0.056 -2.818 1.00 87.62 83 GLN A C 1
ATOM 656 O O . GLN A 1 83 ? 1.217 0.716 -3.800 1.00 87.62 83 GLN A O 1
ATOM 661 N N . PRO A 1 84 ? 0.701 -0.706 -2.137 1.00 85.00 84 PRO A N 1
ATOM 662 C CA . PRO A 1 84 ? -0.740 -0.561 -2.304 1.00 85.00 84 PRO A CA 1
ATOM 663 C C . PRO A 1 84 ? -1.244 0.702 -1.582 1.00 85.00 84 PRO A C 1
ATOM 665 O O . PRO A 1 84 ? -0.789 1.029 -0.487 1.00 85.00 84 PRO A O 1
ATOM 668 N N . CYS A 1 85 ? -2.216 1.407 -2.170 1.00 80.88 85 CYS A N 1
ATOM 669 C CA . CYS A 1 85 ? -2.827 2.592 -1.556 1.00 80.88 85 CYS A CA 1
ATOM 670 C C . CYS A 1 85 ? -4.314 2.375 -1.292 1.00 80.88 85 CYS A C 1
ATOM 672 O O . CYS A 1 85 ? -5.196 2.740 -2.078 1.00 80.88 85 CYS A O 1
ATOM 674 N N . ILE A 1 86 ? -4.592 1.757 -0.148 1.00 85.75 86 ILE A N 1
ATOM 675 C CA . ILE A 1 86 ? -5.952 1.489 0.303 1.00 85.75 86 ILE A CA 1
ATOM 676 C C . ILE A 1 86 ? -6.432 2.674 1.141 1.00 85.75 86 ILE A C 1
ATOM 678 O O . ILE A 1 86 ? -5.807 3.066 2.124 1.00 85.75 86 ILE A O 1
ATOM 682 N N . ARG A 1 87 ? -7.567 3.264 0.753 1.00 88.12 87 ARG A N 1
ATOM 683 C CA . ARG A 1 87 ? -8.173 4.388 1.478 1.00 88.12 87 ARG A CA 1
ATOM 684 C C . ARG A 1 87 ? -9.290 3.888 2.383 1.00 88.12 87 ARG A C 1
ATOM 686 O O . ARG A 1 87 ? -10.366 3.560 1.897 1.00 88.12 87 ARG A O 1
ATOM 693 N N . VAL A 1 88 ? -9.055 3.916 3.692 1.00 91.81 88 VAL A N 1
ATOM 694 C CA . VAL A 1 88 ? -9.993 3.373 4.692 1.00 91.81 88 VAL A CA 1
ATOM 695 C C . VAL A 1 88 ? -10.944 4.406 5.302 1.00 91.81 88 VAL A C 1
ATOM 697 O O . VAL A 1 88 ? -11.899 4.023 5.961 1.00 91.81 88 VAL A O 1
ATOM 700 N N . GLY A 1 89 ? -10.764 5.708 5.043 1.00 92.88 89 GLY A N 1
ATOM 701 C CA . GLY A 1 89 ? -11.552 6.758 5.710 1.00 92.88 89 GLY A CA 1
ATOM 702 C C . GLY A 1 89 ? -13.074 6.594 5.581 1.00 92.88 89 GLY A C 1
ATOM 703 O O . GLY A 1 89 ? -13.788 6.760 6.561 1.00 92.88 89 GLY A O 1
ATOM 704 N N . LYS A 1 90 ? -13.595 6.217 4.403 1.00 93.50 90 LYS A N 1
ATOM 705 C CA . LYS A 1 90 ? -15.038 5.939 4.252 1.00 93.50 90 LYS A CA 1
ATOM 706 C C . LYS A 1 90 ? -15.463 4.676 5.008 1.00 93.50 90 LYS A C 1
ATOM 708 O O . LYS A 1 90 ? -16.494 4.699 5.666 1.00 93.50 90 LYS A O 1
ATOM 713 N N . PHE A 1 91 ? -14.653 3.619 4.952 1.00 94.88 91 PHE A N 1
ATOM 714 C CA . PHE A 1 91 ? -14.909 2.357 5.650 1.00 94.88 91 PHE A CA 1
ATOM 715 C C . PHE A 1 91 ? -15.011 2.557 7.169 1.00 94.88 91 PHE A C 1
ATOM 717 O O . PHE A 1 91 ? -15.938 2.060 7.799 1.00 94.88 91 PHE A O 1
ATOM 724 N N . THR A 1 92 ? -14.126 3.371 7.748 1.00 96.62 92 THR A N 1
ATOM 725 C CA . THR A 1 92 ? -14.111 3.692 9.183 1.00 96.62 92 THR A CA 1
ATOM 726 C C . THR A 1 92 ? -15.188 4.703 9.603 1.00 96.62 92 THR A C 1
ATOM 728 O O . THR A 1 92 ? -15.339 4.972 10.798 1.00 96.62 92 THR A O 1
ATOM 731 N N . GLY A 1 93 ? -15.950 5.271 8.658 1.00 96.44 93 GLY A N 1
ATOM 732 C CA . GLY A 1 93 ? -16.929 6.335 8.920 1.00 96.44 93 GLY A CA 1
ATOM 733 C C . GLY A 1 93 ? -16.298 7.706 9.189 1.00 96.44 93 GLY A C 1
ATOM 734 O O . GLY A 1 93 ? -16.913 8.561 9.811 1.00 96.44 93 GLY A O 1
ATOM 735 N N . THR A 1 94 ? -15.057 7.916 8.754 1.00 95.75 94 THR A N 1
ATOM 736 C CA . THR A 1 94 ? -14.273 9.144 8.956 1.00 95.75 94 THR A CA 1
ATOM 737 C C . THR A 1 94 ? -13.757 9.680 7.618 1.00 95.75 94 THR A C 1
ATOM 739 O O . THR A 1 94 ? -12.587 10.042 7.474 1.00 95.75 94 THR A O 1
ATOM 742 N N . GLY A 1 95 ? -14.599 9.618 6.586 1.00 92.38 95 GLY A N 1
ATOM 743 C CA . GLY A 1 95 ? -14.253 10.078 5.246 1.00 92.38 95 GLY A CA 1
ATOM 744 C C . GLY A 1 95 ? -14.106 11.598 5.193 1.00 92.38 95 GLY A C 1
ATOM 745 O O . GLY A 1 95 ? -14.531 12.303 6.104 1.00 92.38 95 GLY A O 1
ATOM 746 N N . ALA A 1 96 ? -13.559 12.109 4.088 1.00 90.19 96 ALA A N 1
ATOM 747 C CA . ALA A 1 96 ? -13.417 13.553 3.873 1.00 90.19 96 ALA A CA 1
ATOM 748 C C . ALA A 1 96 ? -14.766 14.302 3.898 1.00 90.19 96 ALA A C 1
ATOM 750 O O . ALA A 1 96 ? -14.809 15.461 4.289 1.00 90.19 96 ALA A O 1
ATOM 751 N N . ASP A 1 97 ? -15.856 13.615 3.537 1.00 92.69 97 ASP A N 1
ATOM 752 C CA . ASP A 1 97 ? -17.228 14.137 3.598 1.00 92.69 97 ASP A CA 1
ATOM 753 C C . ASP A 1 97 ? -17.759 14.226 5.051 1.00 92.69 97 ASP A C 1
ATOM 755 O O . ASP A 1 97 ? -18.801 14.823 5.297 1.00 92.69 97 ASP A O 1
ATOM 759 N N . THR A 1 98 ? -17.060 13.619 6.019 1.00 95.12 98 THR A N 1
ATOM 760 C CA . THR A 1 98 ? -17.445 13.542 7.440 1.00 95.12 98 THR A CA 1
ATOM 761 C C . THR A 1 98 ? -16.547 14.394 8.335 1.00 95.12 98 THR A C 1
ATOM 763 O O . THR A 1 98 ? -17.019 14.981 9.303 1.00 95.12 98 THR A O 1
ATOM 766 N N . THR A 1 99 ? -15.244 14.451 8.055 1.00 95.31 99 THR A N 1
ATOM 767 C CA . THR A 1 99 ? -14.281 15.208 8.864 1.00 95.31 99 THR A CA 1
ATOM 768 C C . THR A 1 99 ? -13.064 15.637 8.039 1.00 95.31 99 THR A C 1
ATOM 770 O O . THR A 1 99 ? -12.581 14.856 7.212 1.00 95.31 99 THR A O 1
ATOM 773 N N . PRO A 1 100 ? -12.521 16.852 8.263 1.00 94.00 100 PRO A N 1
ATOM 774 C CA . PRO A 1 100 ? -11.259 17.275 7.659 1.00 94.00 100 PRO A CA 1
ATOM 775 C C . PRO A 1 100 ? -10.027 16.662 8.352 1.00 94.00 100 PRO A C 1
ATOM 777 O O . PRO A 1 100 ? -8.916 16.775 7.827 1.00 94.00 100 PRO A O 1
ATOM 780 N N . ASP A 1 101 ? -10.193 16.031 9.522 1.00 93.88 101 ASP A N 1
ATOM 781 C CA . ASP A 1 101 ? -9.092 15.422 10.268 1.00 93.88 101 ASP A CA 1
ATOM 782 C C . ASP A 1 101 ? -8.563 14.168 9.558 1.00 93.88 101 ASP A C 1
ATOM 784 O O . ASP A 1 101 ? -9.174 13.096 9.551 1.00 93.88 101 ASP A O 1
ATOM 788 N N . LYS A 1 102 ? -7.357 14.297 9.000 1.00 88.62 102 LYS A N 1
ATOM 789 C CA . LYS A 1 102 ? -6.656 13.225 8.287 1.00 88.62 102 LYS A CA 1
ATOM 790 C C . LYS A 1 102 ? -6.250 12.053 9.191 1.00 88.62 102 LYS A C 1
ATOM 792 O O . LYS A 1 102 ? -5.865 11.020 8.650 1.00 88.62 102 LYS A O 1
ATOM 797 N N . TYR A 1 103 ? -6.326 12.187 10.516 1.00 91.75 103 TYR A N 1
ATOM 798 C CA . TYR A 1 103 ? -6.040 11.129 11.489 1.00 91.75 103 TYR A CA 1
ATOM 799 C C . TYR A 1 103 ? -7.292 10.483 12.090 1.00 91.75 103 TYR A C 1
ATOM 801 O O . TYR A 1 103 ? -7.164 9.548 12.880 1.00 91.75 103 TYR A O 1
ATOM 809 N N . ALA A 1 104 ? -8.498 10.908 11.713 1.00 94.38 104 ALA A N 1
ATOM 810 C CA . ALA A 1 104 ? -9.724 10.454 12.368 1.00 94.38 104 ALA A CA 1
ATOM 811 C C . ALA A 1 104 ? -9.911 8.920 12.356 1.00 94.38 104 ALA A C 1
ATOM 813 O O . ALA A 1 104 ? -10.431 8.349 13.314 1.00 94.38 104 ALA A O 1
ATOM 814 N N . TYR A 1 105 ? -9.423 8.234 11.316 1.00 94.38 105 TYR A N 1
ATOM 815 C CA . TYR A 1 105 ? -9.489 6.771 11.197 1.00 94.38 105 TYR A CA 1
ATOM 816 C C . TYR A 1 105 ? -8.558 6.024 12.175 1.00 94.38 105 TYR A C 1
ATOM 818 O O . TYR A 1 105 ? -8.769 4.839 12.444 1.00 94.38 105 TYR A O 1
ATOM 826 N N . VAL A 1 106 ? -7.535 6.689 12.730 1.00 95.31 106 VAL A N 1
ATOM 827 C CA . VAL A 1 106 ? -6.487 6.050 13.547 1.00 95.31 106 VAL A CA 1
ATOM 828 C C . VAL A 1 106 ? -7.070 5.397 14.796 1.00 95.31 106 VAL A C 1
ATOM 830 O O . VAL A 1 106 ? -6.704 4.272 15.108 1.00 95.31 106 VAL A O 1
ATOM 833 N N . LYS A 1 107 ? -8.055 6.022 15.452 1.00 95.44 107 LYS A N 1
ATOM 834 C CA . LYS A 1 107 ? -8.704 5.464 16.658 1.00 95.44 107 LYS A CA 1
ATOM 835 C C . LYS A 1 107 ? -9.465 4.158 16.404 1.00 95.44 107 LYS A C 1
ATOM 837 O O . LYS A 1 107 ? -9.783 3.436 17.343 1.00 95.44 107 LYS A O 1
ATOM 842 N N . LYS A 1 108 ? -9.767 3.858 15.139 1.00 97.19 108 LYS A N 1
ATOM 843 C CA . LYS A 1 108 ? -10.384 2.598 14.706 1.00 97.19 108 LYS A CA 1
ATOM 844 C C . LYS A 1 108 ? -9.381 1.612 14.125 1.00 97.19 108 LYS A C 1
ATOM 846 O O . LYS A 1 108 ? -9.779 0.531 13.705 1.00 97.19 108 LYS A O 1
ATOM 851 N N . SER A 1 109 ? -8.109 1.985 14.075 1.00 97.31 109 SER A N 1
ATOM 852 C CA . SER A 1 109 ? -7.045 1.181 13.490 1.00 97.31 109 SER A CA 1
ATOM 853 C C . SER A 1 109 ? -6.307 0.388 14.561 1.00 97.31 109 SER A C 1
ATOM 855 O O . SER A 1 109 ? -6.231 0.793 15.723 1.00 97.31 109 SER A O 1
ATOM 857 N N . PHE A 1 110 ? -5.760 -0.752 14.166 1.00 97.44 110 PHE A N 1
ATOM 858 C CA . PHE A 1 110 ? -4.999 -1.635 15.033 1.00 97.44 110 PHE A CA 1
ATOM 859 C C . PHE A 1 110 ? -3.833 -2.268 14.281 1.00 97.44 110 PHE A C 1
ATOM 861 O O . PHE A 1 110 ? -3.819 -2.333 13.053 1.00 97.44 110 PHE A O 1
ATOM 868 N N . ILE A 1 111 ? -2.865 -2.759 15.043 1.00 96.94 111 ILE A N 1
ATOM 869 C CA . ILE A 1 111 ? -1.702 -3.502 14.558 1.00 96.94 111 ILE A CA 1
ATOM 870 C C . ILE A 1 111 ? -1.326 -4.573 15.574 1.00 96.94 111 ILE A C 1
ATOM 872 O O . ILE A 1 111 ? -1.713 -4.479 16.738 1.00 96.94 111 ILE A O 1
ATOM 876 N N . TYR A 1 112 ? -0.581 -5.591 15.156 1.00 96.38 112 TYR A N 1
ATOM 877 C CA . TYR A 1 112 ? -0.040 -6.587 16.075 1.00 96.38 112 TYR A CA 1
ATOM 878 C C . TYR A 1 112 ? 1.407 -6.263 16.453 1.00 96.38 112 TYR A C 1
ATOM 880 O O . TYR A 1 112 ? 2.284 -6.204 15.591 1.00 96.38 112 TYR A O 1
ATOM 888 N N . LEU A 1 113 ? 1.642 -6.073 17.752 1.00 94.81 113 LEU A N 1
ATOM 889 C CA . LEU A 1 113 ? 2.953 -5.862 18.368 1.00 94.81 113 LEU A CA 1
ATOM 890 C C . LEU A 1 113 ? 3.147 -6.913 19.458 1.00 94.81 113 LEU A C 1
ATOM 892 O O . LEU A 1 113 ? 2.222 -7.188 20.220 1.00 94.81 113 LEU A O 1
ATOM 896 N N . ASP A 1 114 ? 4.328 -7.524 19.508 1.00 92.81 114 ASP A N 1
ATOM 897 C CA . ASP A 1 114 ? 4.670 -8.603 20.444 1.00 92.81 114 ASP A CA 1
ATOM 898 C C . ASP A 1 114 ? 3.593 -9.706 20.552 1.00 92.81 114 ASP A C 1
ATOM 900 O O . ASP A 1 114 ? 3.236 -10.172 21.635 1.00 92.81 114 ASP A O 1
ATOM 904 N N . GLY A 1 115 ? 3.017 -10.092 19.407 1.00 93.56 115 GLY A N 1
ATOM 905 C CA . GLY A 1 115 ? 1.971 -11.113 19.300 1.00 93.56 115 GLY A CA 1
ATOM 906 C C . GLY A 1 115 ? 0.584 -10.668 19.778 1.00 93.56 115 GLY A C 1
ATOM 907 O O . GLY A 1 115 ? -0.341 -11.479 19.797 1.00 93.56 115 GLY A O 1
ATOM 908 N N . LYS A 1 116 ? 0.405 -9.396 20.151 1.00 94.81 116 LYS A N 1
ATOM 909 C CA . LYS A 1 116 ? -0.844 -8.854 20.698 1.00 94.81 116 LYS A CA 1
ATOM 910 C C . LYS A 1 116 ? -1.397 -7.734 19.829 1.00 94.81 116 LYS A C 1
ATOM 912 O O . LYS A 1 116 ? -0.664 -6.888 19.326 1.00 94.81 116 LYS A O 1
ATOM 917 N N . ARG A 1 117 ? -2.725 -7.684 19.716 1.00 95.56 117 ARG A N 1
ATOM 918 C CA . ARG A 1 117 ? -3.423 -6.573 19.065 1.00 95.56 117 ARG A CA 1
ATOM 919 C C . ARG A 1 117 ? -3.278 -5.299 19.904 1.00 95.56 117 ARG A C 1
ATOM 921 O O . ARG A 1 117 ? -3.744 -5.257 21.042 1.00 95.56 117 ARG A O 1
ATOM 928 N N . ALA A 1 118 ? -2.727 -4.250 19.309 1.00 96.69 118 ALA A N 1
ATOM 929 C CA . ALA A 1 118 ? -2.646 -2.903 19.855 1.00 96.69 118 ALA A CA 1
ATOM 930 C C . ALA A 1 118 ? -3.528 -1.950 19.036 1.00 96.69 118 ALA A C 1
ATOM 932 O O . ALA A 1 118 ? -3.424 -1.893 17.810 1.00 96.69 118 ALA A O 1
ATOM 933 N N . MET A 1 119 ? -4.401 -1.200 19.711 1.00 97.25 119 MET A N 1
ATOM 934 C CA . MET A 1 119 ? -5.161 -0.116 19.080 1.00 97.25 119 MET A CA 1
ATOM 935 C C . MET A 1 119 ? -4.259 1.102 18.865 1.00 97.25 119 MET A C 1
ATOM 937 O O . MET A 1 119 ? -3.327 1.328 19.635 1.00 97.25 119 MET A O 1
ATOM 941 N N . MET A 1 120 ? -4.542 1.886 17.827 1.00 96.56 120 MET A N 1
ATOM 942 C CA . MET A 1 120 ? -3.773 3.084 17.502 1.00 96.56 120 MET A CA 1
ATOM 943 C C . MET A 1 120 ? -4.424 4.375 18.048 1.00 96.56 120 MET A C 1
ATOM 945 O O . MET A 1 120 ? -5.650 4.444 18.167 1.00 96.56 120 MET A O 1
ATOM 949 N N . PRO A 1 121 ? -3.633 5.431 18.334 1.00 95.94 121 PRO A N 1
ATOM 950 C CA . PRO A 1 121 ? -2.172 5.479 18.238 1.00 95.94 121 PRO A CA 1
ATOM 951 C C . PRO A 1 121 ? -1.500 4.632 19.327 1.00 95.94 121 PRO A C 1
ATOM 953 O O . PRO A 1 121 ? -1.964 4.562 20.460 1.00 95.94 121 PRO A O 1
ATOM 956 N N . THR A 1 122 ? -0.400 3.983 18.965 1.00 95.69 122 THR A N 1
ATOM 957 C CA . THR A 1 122 ? 0.436 3.203 19.883 1.00 95.69 122 THR A CA 1
ATOM 958 C C . THR A 1 122 ? 1.408 4.104 20.644 1.00 95.69 122 THR A C 1
ATOM 960 O O . THR A 1 122 ? 1.673 5.243 20.249 1.00 95.69 122 THR A O 1
ATOM 963 N N . GLN A 1 123 ? 1.997 3.585 21.722 1.00 94.25 123 GLN A N 1
ATOM 964 C CA . GLN A 1 123 ? 3.137 4.238 22.365 1.00 94.25 123 GLN A CA 1
ATOM 965 C C . GLN A 1 123 ? 4.312 4.346 21.381 1.00 94.25 123 GLN A C 1
ATOM 967 O O . GLN A 1 123 ? 4.619 3.386 20.679 1.00 94.25 123 GLN A O 1
ATOM 972 N N . GLY A 1 124 ? 4.982 5.502 21.360 1.00 92.88 124 GLY A N 1
ATOM 973 C CA . GLY A 1 124 ? 6.101 5.758 20.444 1.00 92.88 124 GLY A CA 1
ATOM 974 C C . GLY A 1 124 ? 5.679 6.247 19.056 1.00 92.88 124 GLY A C 1
ATOM 975 O O . GLY A 1 124 ? 6.477 6.182 18.123 1.00 92.88 124 GLY A O 1
ATOM 976 N N . TRP A 1 125 ? 4.444 6.741 18.915 1.00 95.06 125 TRP A N 1
ATOM 977 C CA . TRP A 1 125 ? 3.940 7.301 17.665 1.00 95.06 125 TRP A CA 1
ATOM 978 C C . TRP A 1 125 ? 4.849 8.416 17.131 1.00 95.06 125 TRP A C 1
ATOM 980 O O . TRP A 1 125 ? 4.924 9.500 17.707 1.00 95.06 125 TRP A O 1
ATOM 990 N N . ALA A 1 126 ? 5.519 8.157 16.009 1.00 95.56 126 ALA A N 1
ATOM 991 C CA . ALA A 1 126 ? 6.341 9.154 15.338 1.00 95.56 126 ALA A CA 1
ATOM 992 C C . ALA A 1 126 ? 5.480 10.282 14.743 1.00 95.56 126 ALA A C 1
ATOM 994 O O . ALA A 1 126 ? 4.432 10.030 14.145 1.00 95.56 126 ALA A O 1
ATOM 995 N N . THR A 1 127 ? 5.949 11.521 14.881 1.00 93.38 127 THR A N 1
ATOM 996 C CA . THR A 1 127 ? 5.271 12.737 14.393 1.00 93.38 127 THR A CA 1
ATOM 997 C C . THR A 1 127 ? 6.077 13.500 13.348 1.00 93.38 127 THR A C 1
ATOM 999 O O . THR A 1 127 ? 5.565 14.447 12.755 1.00 93.38 127 THR A O 1
ATOM 1002 N N . GLU A 1 128 ? 7.318 13.083 13.099 1.00 93.75 128 GLU A N 1
ATOM 1003 C CA . GLU A 1 128 ? 8.263 13.780 12.233 1.00 93.75 128 GLU A CA 1
ATOM 1004 C C . GLU A 1 128 ? 8.730 12.875 11.093 1.00 93.75 128 GLU A C 1
ATOM 1006 O O . GLU A 1 128 ? 9.081 11.712 11.295 1.00 93.75 128 GLU A O 1
ATOM 1011 N N . ALA A 1 129 ? 8.710 13.424 9.882 1.00 95.75 129 ALA A N 1
ATOM 1012 C CA . ALA A 1 129 ? 9.300 12.870 8.669 1.00 95.75 129 ALA A CA 1
ATOM 1013 C C . ALA A 1 129 ? 9.250 13.926 7.563 1.00 95.75 129 ALA A C 1
ATOM 1015 O O . ALA A 1 129 ? 8.697 15.012 7.741 1.00 95.75 129 ALA A O 1
ATOM 1016 N N . ARG A 1 130 ? 9.766 13.572 6.382 1.00 95.12 130 ARG A N 1
ATOM 1017 C CA . ARG A 1 130 ? 9.672 14.410 5.184 1.00 95.12 130 ARG A CA 1
ATOM 1018 C C . ARG A 1 130 ? 8.226 14.758 4.825 1.00 95.12 130 ARG A C 1
ATOM 1020 O O . ARG A 1 130 ? 7.953 15.893 4.444 1.00 95.12 130 ARG A O 1
ATOM 1027 N N . TYR A 1 131 ? 7.314 13.792 4.932 1.00 94.44 131 TYR A N 1
ATOM 1028 C CA . TYR A 1 131 ? 5.894 14.004 4.672 1.00 94.44 131 TYR A CA 1
ATOM 1029 C C . TYR A 1 131 ? 5.063 13.670 5.903 1.00 94.44 131 TYR A C 1
ATOM 1031 O O . TYR A 1 131 ? 5.210 12.606 6.490 1.00 94.44 131 TYR A O 1
ATOM 1039 N N . ILE A 1 132 ? 4.129 14.555 6.238 1.00 92.31 132 ILE A N 1
ATOM 1040 C CA . ILE A 1 132 ? 3.102 14.355 7.264 1.00 92.31 132 ILE A CA 1
ATOM 1041 C C . ILE A 1 132 ? 1.730 14.668 6.650 1.00 92.31 132 ILE A C 1
ATOM 1043 O O . ILE A 1 132 ? 1.651 15.449 5.694 1.00 92.31 132 ILE A O 1
ATOM 1047 N N . PRO A 1 133 ? 0.623 14.079 7.134 1.00 89.25 133 PRO A N 1
ATOM 1048 C CA . PRO A 1 133 ? 0.475 13.185 8.293 1.00 89.25 133 PRO A CA 1
ATOM 1049 C C . PRO A 1 133 ? 0.846 11.716 8.020 1.00 89.25 133 PRO A C 1
ATOM 1051 O O . PRO A 1 133 ? 1.143 11.357 6.884 1.00 89.25 133 PRO A O 1
ATOM 1054 N N . GLY A 1 134 ? 0.738 10.839 9.020 1.00 88.44 134 GLY A N 1
ATOM 1055 C CA . GLY A 1 134 ? 0.712 9.380 8.838 1.00 88.44 134 GLY A CA 1
ATOM 1056 C C . GLY A 1 134 ? 1.616 8.614 9.799 1.00 88.44 134 GLY A C 1
ATOM 1057 O O . GLY A 1 134 ? 2.265 9.208 10.651 1.00 88.44 134 GLY A O 1
ATOM 1058 N N . GLN A 1 135 ? 1.638 7.293 9.640 1.00 94.38 135 GLN A N 1
ATOM 1059 C CA . GLN A 1 135 ? 2.559 6.396 10.330 1.00 94.38 135 GLN A CA 1
ATOM 1060 C C . GLN A 1 135 ? 2.933 5.258 9.389 1.00 94.38 135 GLN A C 1
ATOM 1062 O O . GLN A 1 135 ? 2.081 4.729 8.673 1.00 94.38 135 GLN A O 1
ATOM 1067 N N . VAL A 1 136 ? 4.203 4.893 9.408 1.00 94.69 136 VAL A N 1
ATOM 1068 C CA . VAL A 1 136 ? 4.791 3.809 8.636 1.00 94.69 136 VAL A CA 1
ATOM 1069 C C . VAL A 1 136 ? 5.351 2.800 9.611 1.00 94.69 136 VAL A C 1
ATOM 1071 O O . VAL A 1 136 ? 5.926 3.147 10.640 1.00 94.69 136 VAL A O 1
ATOM 1074 N N . TRP A 1 137 ? 5.175 1.536 9.266 1.00 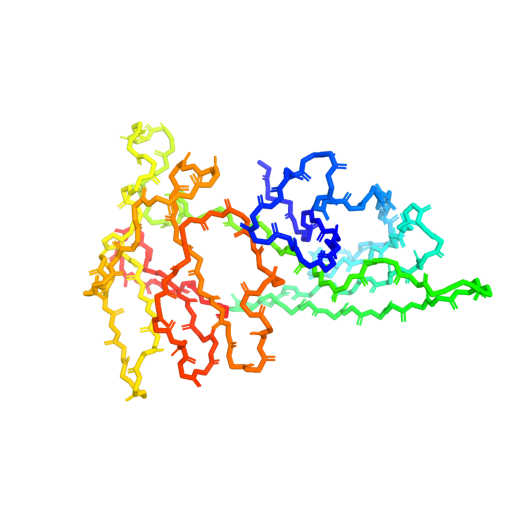94.88 137 TRP A N 1
ATOM 1075 C CA . TRP A 1 137 ? 5.659 0.408 10.033 1.00 94.88 137 TRP A CA 1
ATOM 1076 C C . TRP A 1 137 ? 6.485 -0.456 9.092 1.00 94.88 137 TRP A C 1
ATOM 1078 O O . TRP A 1 137 ? 5.968 -0.945 8.090 1.00 94.88 137 TRP A O 1
ATOM 1088 N N . ALA A 1 138 ? 7.774 -0.619 9.384 1.00 94.75 138 ALA A N 1
ATOM 1089 C CA . ALA A 1 138 ? 8.602 -1.565 8.649 1.00 94.75 138 ALA A CA 1
ATOM 1090 C C . ALA A 1 138 ? 8.252 -2.979 9.128 1.00 94.75 138 ALA A C 1
ATOM 1092 O O . ALA A 1 138 ? 8.448 -3.287 10.303 1.00 94.75 138 ALA A O 1
ATOM 1093 N N . GLY A 1 139 ? 7.695 -3.805 8.238 1.00 91.88 139 GLY A N 1
ATOM 1094 C CA . GLY A 1 139 ? 7.370 -5.200 8.535 1.00 91.88 139 GLY A CA 1
ATOM 1095 C C . GLY A 1 139 ? 8.616 -6.048 8.838 1.00 91.88 139 GLY A C 1
ATOM 1096 O O . GLY A 1 139 ? 9.737 -5.623 8.542 1.00 91.88 139 GLY A O 1
ATOM 1097 N N . PRO A 1 140 ? 8.451 -7.256 9.405 1.00 91.19 140 PRO A N 1
ATOM 1098 C CA . PRO A 1 140 ? 9.562 -8.172 9.652 1.00 91.19 140 PRO A CA 1
ATOM 1099 C C . PRO A 1 140 ? 10.422 -8.393 8.403 1.00 91.19 140 PRO A C 1
ATOM 1101 O O . PRO A 1 140 ? 9.910 -8.730 7.339 1.00 91.19 140 PRO A O 1
ATOM 1104 N N . GLY A 1 141 ? 11.734 -8.188 8.531 1.00 91.81 141 GLY A N 1
ATOM 1105 C CA . GLY A 1 141 ? 12.692 -8.370 7.434 1.00 91.81 141 GLY A CA 1
ATOM 1106 C C . GLY A 1 141 ? 12.715 -7.254 6.381 1.00 91.81 141 GLY A C 1
ATOM 1107 O O . GLY A 1 141 ? 13.586 -7.279 5.516 1.00 91.81 141 GLY A O 1
ATOM 1108 N N . VAL A 1 142 ? 11.826 -6.258 6.456 1.00 92.94 142 VAL A N 1
ATOM 1109 C CA . VAL A 1 142 ? 11.848 -5.101 5.551 1.00 92.94 142 VAL A CA 1
ATOM 1110 C C . VAL A 1 142 ? 12.922 -4.113 6.017 1.00 92.94 142 VAL A C 1
ATOM 1112 O O . VAL A 1 142 ? 12.868 -3.653 7.165 1.00 92.94 142 VAL A O 1
ATOM 1115 N N . PRO A 1 143 ? 13.892 -3.735 5.162 1.00 95.44 143 PRO A N 1
ATOM 1116 C CA . PRO A 1 143 ? 14.861 -2.709 5.512 1.00 95.44 143 PRO A CA 1
ATOM 1117 C C . PRO A 1 143 ? 14.156 -1.399 5.868 1.00 95.44 143 PRO A C 1
ATOM 1119 O O . PRO A 1 143 ? 13.343 -0.877 5.110 1.00 95.44 143 PRO A O 1
ATOM 1122 N N . ARG A 1 144 ? 14.500 -0.815 7.018 1.00 95.44 144 ARG A N 1
ATOM 1123 C CA . ARG A 1 144 ? 13.879 0.435 7.500 1.00 95.44 144 ARG A CA 1
ATOM 1124 C C . ARG A 1 144 ? 14.129 1.639 6.584 1.00 95.44 144 ARG A C 1
ATOM 1126 O O . ARG A 1 144 ? 13.419 2.632 6.684 1.00 95.44 144 ARG A O 1
ATOM 1133 N N . ALA A 1 145 ? 15.138 1.557 5.718 1.00 96.75 145 ALA A N 1
ATOM 1134 C CA . ALA A 1 145 ? 15.410 2.560 4.696 1.00 96.75 145 ALA A CA 1
ATOM 1135 C C . ALA A 1 145 ? 14.475 2.436 3.476 1.00 96.75 145 ALA A C 1
ATOM 1137 O O . ALA A 1 145 ? 14.314 3.409 2.745 1.00 96.75 145 ALA A O 1
ATOM 1138 N N . ASP A 1 146 ? 13.820 1.288 3.279 1.00 95.50 146 ASP A N 1
ATOM 1139 C CA . ASP A 1 146 ? 13.049 0.936 2.080 1.00 95.50 146 ASP A CA 1
ATOM 1140 C C . ASP A 1 146 ? 11.539 0.978 2.334 1.00 95.50 146 ASP A C 1
ATOM 1142 O O . ASP A 1 146 ? 10.790 0.086 1.946 1.00 95.50 146 ASP A O 1
ATOM 1146 N N . VAL A 1 147 ? 11.083 2.028 3.016 1.00 94.69 147 VAL A N 1
ATOM 1147 C CA . VAL A 1 147 ? 9.664 2.254 3.314 1.00 94.69 147 VAL A CA 1
ATOM 1148 C C . VAL A 1 147 ? 9.231 3.668 2.917 1.00 94.69 147 VAL A C 1
ATOM 1150 O O . VAL A 1 147 ? 10.039 4.493 2.481 1.00 94.69 147 VAL A O 1
ATOM 1153 N N . ASN A 1 148 ? 7.921 3.923 2.968 1.00 94.50 148 ASN A N 1
ATOM 1154 C CA . ASN A 1 148 ? 7.330 5.195 2.549 1.00 94.50 148 ASN A CA 1
ATOM 1155 C C . ASN A 1 148 ? 7.857 6.358 3.417 1.00 94.50 148 ASN A C 1
ATOM 1157 O O . ASN A 1 148 ? 7.784 6.222 4.631 1.00 94.50 148 ASN A O 1
ATOM 1161 N N . PRO A 1 149 ? 8.270 7.511 2.845 1.00 95.50 149 PRO A N 1
ATOM 1162 C CA . PRO A 1 149 ? 8.913 8.639 3.546 1.00 95.50 149 PRO A CA 1
ATOM 1163 C C . PRO A 1 149 ? 8.005 9.469 4.485 1.00 95.50 149 PRO A C 1
ATOM 1165 O O . PRO A 1 149 ? 8.057 10.703 4.535 1.00 95.50 149 PRO A O 1
ATOM 1168 N N . ARG A 1 150 ? 7.148 8.788 5.240 1.00 95.56 150 ARG A N 1
ATOM 1169 C CA . ARG A 1 150 ? 6.282 9.294 6.311 1.00 95.56 150 ARG A CA 1
ATOM 1170 C C . ARG A 1 150 ? 6.842 8.875 7.680 1.00 95.56 150 ARG A C 1
ATOM 1172 O O . ARG A 1 150 ? 7.822 8.126 7.711 1.00 95.56 150 ARG A O 1
ATOM 1179 N N . PRO A 1 151 ? 6.289 9.371 8.809 1.00 96.88 151 PRO A N 1
ATOM 1180 C CA . PRO A 1 151 ? 6.817 9.068 10.137 1.00 96.88 151 PRO A CA 1
ATOM 1181 C C . PRO A 1 151 ? 6.924 7.562 10.319 1.00 96.88 151 PRO A C 1
ATOM 1183 O O . PRO A 1 151 ? 5.957 6.857 10.056 1.00 96.88 151 PRO A O 1
ATOM 1186 N N . LEU A 1 152 ? 8.114 7.079 10.673 1.00 96.94 152 LEU A N 1
ATOM 1187 C CA . LEU A 1 152 ? 8.400 5.654 10.792 1.00 96.94 152 LEU A CA 1
ATOM 1188 C C . LEU A 1 152 ? 8.445 5.273 12.263 1.00 96.94 152 LEU A C 1
ATOM 1190 O O . LEU A 1 152 ? 9.296 5.747 13.018 1.00 96.94 152 LEU A O 1
ATOM 1194 N N . HIS A 1 153 ? 7.561 4.363 12.648 1.00 97.00 153 HIS A N 1
ATOM 1195 C CA . HIS A 1 153 ? 7.482 3.871 14.006 1.00 97.00 153 HIS A CA 1
ATOM 1196 C C . HIS A 1 153 ? 8.745 3.062 14.376 1.00 97.00 153 HIS A C 1
ATOM 1198 O O . HIS A 1 153 ? 9.281 2.319 13.539 1.00 97.00 153 HIS A O 1
ATOM 1204 N N . PRO A 1 154 ? 9.266 3.173 15.614 1.00 94.94 154 PRO A N 1
ATOM 1205 C CA . PRO A 1 154 ? 10.443 2.413 16.043 1.00 94.94 154 PRO A CA 1
ATOM 1206 C C . PRO A 1 154 ? 10.175 0.904 16.139 1.00 94.94 154 PRO A C 1
ATOM 1208 O O . PRO A 1 154 ? 11.022 0.112 15.737 1.00 94.94 154 PRO A O 1
ATOM 1211 N N . ALA A 1 155 ? 8.996 0.506 16.621 1.00 95.50 155 ALA A N 1
ATOM 1212 C CA . ALA A 1 155 ? 8.625 -0.905 16.740 1.00 95.50 155 ALA A CA 1
ATOM 1213 C C . ALA A 1 155 ? 8.368 -1.583 15.379 1.00 95.50 155 ALA A C 1
ATOM 1215 O O . ALA A 1 155 ? 7.946 -0.940 14.415 1.00 95.50 155 ALA A O 1
ATOM 1216 N N . VAL A 1 156 ? 8.604 -2.896 15.337 1.00 95.12 156 VAL A N 1
ATOM 1217 C CA . VAL A 1 156 ? 8.376 -3.776 14.182 1.00 95.12 156 VAL A CA 1
ATOM 1218 C C . VAL A 1 156 ? 7.095 -4.588 14.429 1.00 95.12 156 VAL A C 1
ATOM 1220 O O . VAL A 1 156 ? 6.973 -5.186 15.500 1.00 95.12 156 VAL A O 1
ATOM 1223 N N . PRO A 1 157 ? 6.132 -4.627 13.489 1.00 95.00 157 PRO A N 1
ATOM 1224 C CA . PRO A 1 157 ? 4.924 -5.445 13.622 1.00 95.00 157 PRO A CA 1
ATOM 1225 C C . PRO A 1 157 ? 5.247 -6.937 13.700 1.00 95.00 157 PRO A C 1
ATOM 1227 O O . PRO A 1 157 ? 6.162 -7.398 13.028 1.00 95.00 157 PRO A O 1
ATOM 1230 N N . SER A 1 158 ? 4.479 -7.719 14.460 1.00 92.69 158 SER A N 1
ATOM 1231 C CA . SER A 1 158 ? 4.787 -9.142 14.690 1.00 92.69 158 SER A CA 1
ATOM 1232 C C . SER A 1 158 ? 4.607 -10.027 13.458 1.00 92.69 158 SER A C 1
ATOM 1234 O O . SER A 1 158 ? 5.424 -10.900 13.196 1.00 92.69 158 SER A O 1
ATOM 1236 N N . ASN A 1 159 ? 3.517 -9.828 12.723 1.00 85.75 159 ASN A N 1
ATOM 1237 C CA . ASN A 1 159 ? 3.085 -10.689 11.617 1.00 85.75 159 ASN A CA 1
ATOM 1238 C C . ASN A 1 159 ? 2.743 -9.881 10.356 1.00 85.75 159 ASN A C 1
ATOM 1240 O O . ASN A 1 159 ? 2.084 -10.393 9.460 1.00 85.75 159 ASN A O 1
ATOM 1244 N N . GLY A 1 160 ? 3.145 -8.607 10.312 1.00 80.44 160 GLY A N 1
ATOM 1245 C CA . GLY A 1 160 ? 2.790 -7.683 9.233 1.00 80.44 160 GLY A CA 1
ATOM 1246 C C . GLY A 1 160 ? 1.323 -7.239 9.221 1.00 80.44 160 GLY A C 1
ATOM 1247 O O . GLY A 1 160 ? 1.002 -6.351 8.442 1.00 80.44 160 GLY A O 1
ATOM 1248 N N . LEU A 1 161 ? 0.469 -7.781 10.103 1.00 88.75 161 LEU A N 1
ATOM 1249 C CA . LEU A 1 161 ? -0.967 -7.526 10.084 1.00 88.75 161 LEU A CA 1
ATOM 1250 C C . LEU A 1 161 ? -1.305 -6.159 10.679 1.00 88.75 161 LEU A C 1
ATOM 1252 O O . LEU A 1 161 ? -1.018 -5.862 11.848 1.00 88.75 161 LEU A O 1
ATOM 1256 N N . ILE A 1 162 ? -1.994 -5.358 9.877 1.00 93.69 162 ILE A N 1
ATOM 1257 C CA . ILE A 1 162 ? -2.526 -4.046 10.238 1.00 93.69 162 ILE A CA 1
ATOM 1258 C C . ILE A 1 162 ? -3.941 -3.913 9.679 1.00 93.69 162 ILE A C 1
ATOM 1260 O O . ILE A 1 162 ? -4.254 -4.422 8.605 1.00 93.69 162 ILE A O 1
ATOM 1264 N N . GLY A 1 163 ? -4.825 -3.233 10.401 1.00 95.38 163 GLY A N 1
ATOM 1265 C CA . GLY A 1 163 ? -6.207 -3.108 9.963 1.00 95.38 163 GLY A CA 1
ATOM 1266 C C . GLY A 1 163 ? -6.997 -2.038 10.688 1.00 95.38 163 GLY A C 1
ATOM 1267 O O . GLY A 1 163 ? -6.462 -1.257 11.475 1.00 95.38 163 GLY A O 1
ATOM 1268 N N . CYS A 1 164 ? -8.294 -1.995 10.409 1.00 97.25 164 CYS A N 1
ATOM 1269 C CA . CYS A 1 164 ? -9.236 -1.105 11.068 1.00 97.25 164 CYS A CA 1
ATOM 1270 C C . CYS A 1 164 ? -10.647 -1.696 11.122 1.00 97.25 164 CYS A C 1
ATOM 1272 O O . CYS A 1 164 ? -10.988 -2.598 10.358 1.00 97.25 164 CYS A O 1
ATOM 1274 N N . TYR A 1 165 ? -11.459 -1.171 12.037 1.00 98.00 165 TYR A N 1
ATOM 1275 C CA . TYR A 1 165 ? -12.881 -1.492 12.157 1.00 98.00 165 TYR A CA 1
ATOM 1276 C C . TYR A 1 165 ? -13.742 -0.564 11.299 1.00 98.00 165 TYR A C 1
ATOM 1278 O O . TYR A 1 165 ? -13.422 0.618 11.129 1.00 98.00 165 TYR A O 1
ATOM 1286 N N . SER A 1 166 ? -14.870 -1.084 10.819 1.00 97.38 166 SER A N 1
ATOM 1287 C CA . SER A 1 166 ? -15.886 -0.320 10.096 1.00 97.38 166 SER A CA 1
ATOM 1288 C C . SER A 1 166 ? -16.517 0.801 10.942 1.00 97.38 166 SER A C 1
ATOM 1290 O O . SER A 1 166 ? -16.276 0.960 12.146 1.00 97.38 166 SER A O 1
ATOM 1292 N N . ALA A 1 167 ? -17.347 1.627 10.301 1.00 97.06 167 ALA A N 1
ATOM 1293 C CA . ALA A 1 167 ? -18.096 2.711 10.935 1.00 97.06 167 ALA A CA 1
ATOM 1294 C C . ALA A 1 167 ? -18.871 2.261 12.194 1.00 97.06 167 ALA A C 1
ATOM 1296 O O . ALA A 1 167 ? -18.799 2.920 13.231 1.00 97.06 167 ALA A O 1
ATOM 1297 N N . ASP A 1 168 ? -19.533 1.116 12.106 1.00 97.19 168 ASP A N 1
ATOM 1298 C CA . ASP A 1 168 ? -20.373 0.488 13.129 1.00 97.19 168 ASP A CA 1
ATOM 1299 C C . ASP A 1 168 ? -19.655 -0.611 13.938 1.00 97.19 168 ASP A C 1
ATOM 1301 O O . ASP A 1 168 ? -20.218 -1.143 14.889 1.00 97.19 168 ASP A O 1
ATOM 1305 N N . GLY A 1 169 ? -18.416 -0.956 13.574 1.00 96.75 169 GLY A N 1
ATOM 1306 C CA . GLY A 1 169 ? -17.640 -2.018 14.216 1.00 96.75 169 GLY A CA 1
ATOM 1307 C C . GLY A 1 169 ? -18.047 -3.445 13.836 1.00 96.75 169 GLY A C 1
ATOM 1308 O O . GLY A 1 169 ? -17.509 -4.381 14.422 1.00 96.75 169 GLY A O 1
ATOM 1309 N N . SER A 1 170 ? -18.955 -3.630 12.872 1.00 97.00 170 SER A N 1
ATOM 1310 C CA . SER A 1 170 ? -19.416 -4.955 12.435 1.00 97.00 170 SER A CA 1
ATOM 1311 C C . SER A 1 170 ? -18.422 -5.688 11.525 1.00 97.00 170 SER A C 1
ATOM 1313 O O . SER A 1 170 ? -18.477 -6.912 11.424 1.00 97.00 170 SER A O 1
ATOM 1315 N N . MET A 1 171 ? -17.497 -4.964 10.884 1.00 96.19 171 MET A N 1
ATOM 1316 C CA . MET A 1 171 ? -16.520 -5.522 9.946 1.00 96.19 171 MET A CA 1
ATOM 1317 C C . MET A 1 171 ? -15.096 -5.062 10.259 1.00 96.19 171 MET A C 1
ATOM 1319 O O . MET A 1 171 ? -14.866 -3.987 10.823 1.00 96.19 171 MET A O 1
ATOM 1323 N N . ILE A 1 172 ? -14.128 -5.866 9.822 1.00 95.44 172 ILE A N 1
ATOM 1324 C CA . ILE A 1 172 ? -12.700 -5.551 9.857 1.00 95.44 172 ILE A CA 1
ATOM 1325 C C . ILE A 1 172 ? -12.178 -5.501 8.425 1.00 95.44 172 ILE A C 1
ATOM 1327 O O . ILE A 1 172 ? -12.506 -6.354 7.607 1.00 95.44 172 ILE A O 1
ATOM 1331 N N . PHE A 1 173 ? -11.327 -4.517 8.149 1.00 94.38 173 PHE A N 1
ATOM 1332 C CA . PHE A 1 173 ? -10.447 -4.519 6.988 1.00 94.38 173 PHE A CA 1
ATOM 1333 C C . PHE A 1 173 ? -9.010 -4.683 7.482 1.00 94.38 173 PHE A C 1
ATOM 1335 O O . PHE A 1 173 ? -8.563 -3.867 8.291 1.00 94.38 173 PHE A O 1
ATOM 1342 N N . ALA A 1 174 ? -8.290 -5.701 7.011 1.00 92.69 174 ALA A N 1
ATOM 1343 C CA . ALA A 1 174 ? -6.899 -5.951 7.383 1.00 92.69 174 ALA A CA 1
ATOM 1344 C C . ALA A 1 174 ? -6.080 -6.457 6.188 1.00 92.69 174 ALA A C 1
ATOM 1346 O O . ALA A 1 174 ? -6.636 -7.036 5.256 1.00 92.69 174 ALA A O 1
ATOM 1347 N N . THR A 1 175 ? -4.771 -6.215 6.237 1.00 87.75 175 THR A N 1
ATOM 1348 C CA . THR A 1 175 ? -3.763 -6.646 5.253 1.00 87.75 175 THR A CA 1
ATOM 1349 C C . THR A 1 175 ? -2.502 -7.106 5.953 1.00 87.75 175 THR A C 1
ATOM 1351 O O . THR A 1 175 ? -2.254 -6.577 7.065 1.00 87.75 175 THR A O 1
#

Foldseek 3Di:
DFDFFPFQFAFLAQADDVVPHTGFDKDKDWPDADPVRQWTWIWMATPVGKIKIWIWGHDPFDIDIDIDIDRPDPDDDRRPDIDGDGDCCVFQVNDVVRDPDPCPQQQFKWAAAPNDIDGPPDPQAFCDWPDDDDEDAQEPPRPPSNTHNHGYGPGHTDHQKMWGAGNVRPDIDID

Secondary structure (DSSP, 8-state):
--EEEEEEE-SS-TTS-IIIIIEEPEEEEEEEE-TTSSEEEEEEEETTS-EEEEEEEE-SS-EEEEEEEE--SSS--S--EEEEE---TTTTT--TTT-S-TTGGGGGEEEEETTEEEESSPTT----SSS-S--B---TT--TTSS-SS-B-SSPPSSS-EEEE-SSSS-EEE-

Radius of gyration: 17.39 Å; chains: 1; bounding box: 40×30×42 Å

Sequence (175 aa):
KIHYLEAYCRANSQTTDWSKHTVVGHKTRLVSRSADGSQLKLHCVVSDGVTVEHVITATHDEVDFRLTAHNPTNKRSEAHWAQPCIRVGKFTGTGADTTPDKYAYVKKSFIYLDGKRAMMPTQGWATEARYIPGQVWAGPGVPRADVNPRPLHPAVPSNGLIGCYSADGSMIFAT

pLDDT: mean 93.32, std 7.62, range [42.59, 98.0]